Protein AF-A0A6A5ELA7-F1 (afdb_monomer_lite)

Secondary structure (DSSP, 8-state):
--------EEEEEEETTEEEEEEHHHHHHHHHTTPPP---PPPPGGGHHHHHHHHHHHHHHHGGG-S-----STTHHHHHHHHHHHHHHSPP---GGGG----

Radius of gyration: 18.07 Å; chains: 1; bounding box: 35×49×51 Å

InterPro domains:
  IPR008145 Guanylate kinase/L-type calcium channel beta subunit [PF00625] (8-44)
  IPR027417 P-loop containing nucleoside triphosphate hydrolase [G3DSA:3.40.50.300] (5-43)
  IPR027417 P-loop containing nucleoside triphosphate hydrolase [G3DSA:3.40.50.300] (44-100)
  IPR027417 P-loop containing nucleoside triphosphate hydrolase [SSF52540] (8-97)
  IPR050716 Membrane-associated guanylate kinase [PTHR23122] (8-44)

Foldseek 3Di:
DDPPPPFPFPDWDDDPNDIDTHGPVVVVVCVVVVHDDDDDDDDDPVCVVVVVVVVVVCCVPPVVVDPDDDDPDPCRVVVVVVVRVCVSPPDDDDDPVVPDPPD

Structure (mmCIF, N/CA/C/O backbone):
data_AF-A0A6A5ELA7-F1
#
_entry.id   AF-A0A6A5ELA7-F1
#
loop_
_atom_site.group_PDB
_atom_site.id
_atom_site.type_symbol
_atom_site.label_atom_id
_atom_site.label_alt_id
_atom_site.label_comp_id
_atom_site.label_asym_id
_atom_site.label_entity_id
_atom_site.label_seq_id
_atom_site.pdbx_PDB_ins_code
_atom_site.Cartn_x
_atom_site.Cartn_y
_atom_site.Cartn_z
_atom_site.occupancy
_atom_site.B_iso_or_equ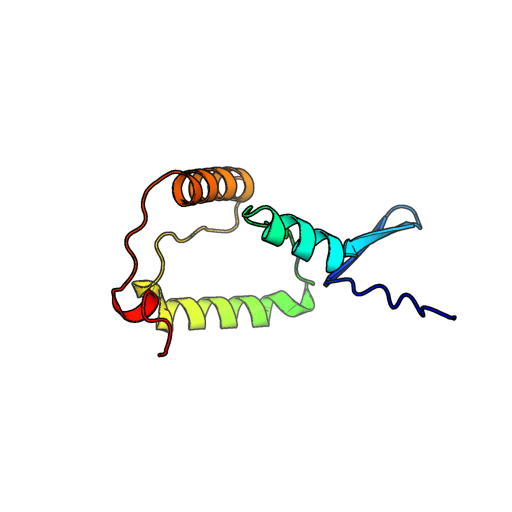iv
_atom_site.auth_seq_id
_atom_site.auth_comp_id
_atom_site.auth_asym_id
_atom_site.auth_atom_id
_atom_site.pdbx_PDB_model_num
ATOM 1 N N . MET A 1 1 ? -4.077 35.934 -9.968 1.00 36.81 1 MET A N 1
ATOM 2 C CA . MET A 1 1 ? -4.382 34.626 -9.348 1.00 36.81 1 MET A CA 1
ATOM 3 C C . MET A 1 1 ? -3.691 33.544 -10.165 1.00 36.81 1 MET A C 1
ATOM 5 O O . MET A 1 1 ? -4.294 33.006 -11.077 1.00 36.81 1 MET A O 1
ATOM 9 N N . ASN A 1 2 ? -2.414 33.271 -9.889 1.00 34.88 2 ASN A N 1
ATOM 10 C CA . ASN A 1 2 ? -1.695 32.149 -10.495 1.00 34.88 2 ASN A CA 1
ATOM 11 C C . ASN A 1 2 ? -1.695 31.015 -9.474 1.00 34.88 2 ASN A C 1
ATOM 13 O O . ASN A 1 2 ? -0.912 31.041 -8.528 1.00 34.88 2 ASN A O 1
ATOM 17 N N . ARG A 1 3 ? -2.607 30.049 -9.622 1.00 43.72 3 ARG A N 1
ATOM 18 C CA . ARG A 1 3 ? -2.412 28.757 -8.967 1.00 43.72 3 ARG A CA 1
ATOM 19 C C . ARG A 1 3 ? -1.353 28.035 -9.780 1.00 43.72 3 ARG A C 1
ATOM 21 O O . ARG A 1 3 ? -1.623 27.544 -10.869 1.00 43.72 3 ARG A O 1
ATOM 28 N N . GLN A 1 4 ? -0.133 28.046 -9.268 1.00 43.47 4 GLN A N 1
ATOM 29 C CA . GLN A 1 4 ? 0.911 27.151 -9.725 1.00 43.47 4 GLN A CA 1
ATOM 30 C C . GLN A 1 4 ? 0.469 25.749 -9.297 1.00 43.47 4 GLN A C 1
ATOM 32 O O . GLN A 1 4 ? 0.593 25.377 -8.133 1.00 43.47 4 GLN A O 1
ATOM 37 N N . CYS A 1 5 ? -0.189 25.029 -10.205 1.00 45.69 5 CYS A N 1
ATOM 38 C CA . CYS A 1 5 ? -0.534 23.627 -10.018 1.00 45.69 5 CYS A CA 1
ATOM 39 C C . CYS A 1 5 ? 0.767 22.827 -10.062 1.00 45.69 5 CYS A C 1
ATOM 41 O O . CYS A 1 5 ? 1.173 22.333 -11.109 1.00 45.69 5 CYS A O 1
ATOM 43 N N . THR A 1 6 ? 1.463 22.752 -8.931 1.00 55.78 6 THR A N 1
ATOM 44 C CA . THR A 1 6 ? 2.504 21.750 -8.736 1.00 55.78 6 THR A CA 1
ATOM 45 C C . THR A 1 6 ? 1.786 20.408 -8.702 1.00 55.78 6 THR A C 1
ATOM 47 O O . THR A 1 6 ? 1.166 20.078 -7.694 1.00 55.78 6 THR A O 1
ATOM 50 N N . LEU A 1 7 ? 1.797 19.675 -9.816 1.00 60.41 7 LEU A N 1
ATOM 51 C CA . LEU A 1 7 ? 1.354 18.285 -9.836 1.00 60.41 7 LEU A CA 1
ATOM 52 C C . LEU A 1 7 ? 2.203 17.516 -8.820 1.00 60.41 7 LEU A C 1
ATOM 54 O O . LEU A 1 7 ? 3.402 17.327 -9.015 1.00 60.41 7 LEU A O 1
ATOM 58 N N . LYS A 1 8 ? 1.584 17.142 -7.700 1.00 80.69 8 LYS A N 1
ATOM 59 C CA . LYS A 1 8 ? 2.178 16.268 -6.694 1.00 80.69 8 LYS A CA 1
ATOM 60 C C . LYS A 1 8 ? 1.795 14.846 -7.077 1.00 80.69 8 LYS A C 1
ATOM 62 O O . LYS A 1 8 ? 0.648 14.440 -6.928 1.00 80.69 8 LYS A O 1
ATOM 67 N N . ILE A 1 9 ? 2.748 14.136 -7.659 1.00 82.94 9 ILE A N 1
ATOM 68 C CA . ILE A 1 9 ? 2.571 12.773 -8.152 1.00 82.94 9 ILE A CA 1
ATOM 69 C C . ILE A 1 9 ? 3.425 11.864 -7.270 1.00 82.94 9 ILE A C 1
ATOM 71 O O . ILE A 1 9 ? 4.564 12.214 -6.964 1.00 82.94 9 ILE A O 1
ATOM 75 N N . VAL A 1 10 ? 2.864 10.735 -6.842 1.00 84.44 10 VAL A N 1
ATOM 76 C CA . VAL A 1 10 ? 3.578 9.746 -6.014 1.00 84.44 10 VAL A CA 1
ATOM 77 C C . VAL A 1 10 ? 4.508 8.887 -6.870 1.00 84.44 10 VAL A C 1
ATOM 79 O O . VAL A 1 10 ? 5.629 8.605 -6.469 1.00 84.44 10 VAL A O 1
ATOM 82 N N . GLU A 1 11 ? 4.058 8.524 -8.068 1.00 83.31 11 GLU A N 1
ATOM 83 C CA . GLU A 1 11 ? 4.812 7.741 -9.044 1.00 83.31 11 GLU A CA 1
ATOM 84 C C . GLU A 1 11 ? 4.369 8.125 -10.458 1.00 83.31 11 GLU A C 1
ATOM 86 O O . GLU A 1 11 ? 3.183 8.385 -10.690 1.00 83.31 11 GLU A O 1
ATOM 91 N N . TYR A 1 12 ? 5.303 8.138 -11.406 1.00 85.50 12 TYR A N 1
ATOM 92 C CA . TYR A 1 12 ? 5.008 8.316 -12.821 1.00 85.50 12 TYR A CA 1
ATOM 93 C C . TYR A 1 12 ? 5.725 7.268 -13.675 1.00 85.50 12 TYR A C 1
ATOM 95 O O . TYR A 1 12 ? 6.782 6.762 -13.308 1.00 85.50 12 TYR A O 1
ATOM 103 N N . ARG A 1 13 ? 5.169 6.984 -14.852 1.00 82.06 13 ARG A N 1
ATOM 104 C CA . ARG A 1 13 ? 5.751 6.125 -15.886 1.00 82.06 13 ARG A CA 1
ATOM 105 C C . ARG A 1 13 ? 5.517 6.722 -17.262 1.00 82.06 13 ARG A C 1
ATOM 107 O O . ARG A 1 13 ? 4.492 7.355 -17.512 1.00 82.06 13 ARG A O 1
ATOM 114 N N . GLU A 1 14 ? 6.459 6.492 -18.167 1.00 88.62 14 GLU A N 1
ATOM 115 C CA . GLU A 1 14 ? 6.294 6.827 -19.577 1.00 88.62 14 GLU A CA 1
ATOM 116 C C . GLU A 1 14 ? 5.785 5.605 -20.347 1.00 88.62 14 GLU A C 1
ATOM 118 O O . GLU A 1 14 ? 6.378 4.529 -20.306 1.00 88.62 14 GLU A O 1
ATOM 123 N N . TYR A 1 15 ? 4.692 5.770 -21.087 1.00 87.56 15 TYR A N 1
ATOM 124 C CA . TYR A 1 15 ? 4.191 4.762 -22.011 1.00 87.56 15 TYR A CA 1
ATOM 125 C C . TYR A 1 15 ? 3.779 5.424 -23.322 1.00 87.56 15 TYR A C 1
ATOM 127 O O . TYR A 1 15 ? 2.966 6.346 -23.341 1.00 87.56 15 TYR A O 1
ATOM 135 N N . LYS A 1 16 ? 4.344 4.956 -24.442 1.00 90.81 16 LYS A N 1
ATOM 136 C CA . LYS A 1 16 ? 4.100 5.517 -25.785 1.00 90.81 16 LYS A CA 1
ATOM 137 C C . LYS A 1 16 ? 4.265 7.048 -25.839 1.00 90.81 16 LYS A C 1
ATOM 139 O O . LYS A 1 16 ? 3.414 7.727 -26.411 1.00 90.81 16 LYS A O 1
ATOM 144 N N . VAL A 1 17 ? 5.343 7.589 -25.261 1.00 90.88 17 VAL A N 1
ATOM 145 C CA . VAL A 1 17 ? 5.651 9.039 -25.247 1.00 90.88 17 VAL A CA 1
ATOM 146 C C . VAL A 1 17 ? 4.652 9.876 -24.423 1.00 90.88 17 VAL A C 1
ATOM 148 O O . VAL A 1 17 ? 4.605 11.098 -24.531 1.00 90.88 17 VAL A O 1
ATOM 151 N N . HIS A 1 18 ? 3.833 9.236 -23.586 1.00 88.56 18 HIS A N 1
ATOM 152 C CA . HIS A 1 18 ? 2.924 9.911 -22.662 1.00 88.56 18 HIS A CA 1
ATOM 153 C C . HIS A 1 18 ? 3.285 9.561 -21.223 1.00 88.56 18 HIS A C 1
ATOM 155 O O . HIS A 1 18 ? 3.648 8.423 -20.924 1.00 88.56 18 HIS A O 1
ATOM 161 N N . LEU A 1 19 ? 3.157 10.545 -20.336 1.00 85.88 19 LEU A N 1
ATOM 162 C CA . LEU A 1 19 ? 3.359 10.370 -18.906 1.00 85.88 19 LEU A CA 1
ATOM 163 C C . LEU A 1 19 ? 2.043 9.946 -18.252 1.00 85.88 19 LEU A C 1
ATOM 165 O O . LEU A 1 19 ? 1.026 10.624 -18.394 1.00 85.88 19 LEU A O 1
ATOM 169 N N . TYR A 1 20 ? 2.086 8.854 -17.505 1.00 86.50 20 TYR A N 1
ATOM 170 C CA . TYR A 1 20 ? 1.013 8.396 -16.633 1.00 86.50 20 TYR A CA 1
ATOM 171 C C . TYR A 1 20 ? 1.526 8.404 -15.202 1.00 86.50 20 TYR A C 1
ATOM 173 O O . TYR A 1 20 ? 2.718 8.237 -14.978 1.00 86.50 20 TYR A O 1
ATOM 181 N N . GLY A 1 21 ? 0.652 8.601 -14.227 1.00 87.44 21 GLY A N 1
ATOM 182 C CA . GLY A 1 21 ? 1.058 8.585 -12.832 1.00 87.44 21 GLY A CA 1
ATOM 183 C C . GLY A 1 21 ? -0.125 8.682 -11.891 1.00 87.44 21 GLY A C 1
ATOM 184 O O . GLY A 1 21 ? -1.258 8.896 -12.324 1.00 87.44 21 GLY A O 1
ATOM 185 N N . THR A 1 22 ? 0.163 8.542 -10.604 1.00 88.19 22 THR A N 1
ATOM 186 C CA . THR A 1 22 ? -0.842 8.586 -9.539 1.00 88.19 22 THR A CA 1
ATOM 187 C C . THR A 1 22 ? -0.762 9.926 -8.813 1.00 88.19 22 THR A C 1
ATOM 189 O O . THR A 1 22 ? 0.236 10.221 -8.147 1.00 88.19 22 THR A O 1
ATOM 192 N N . SER A 1 23 ? -1.803 10.752 -8.952 1.00 89.25 23 SER A N 1
ATOM 193 C CA . SER A 1 23 ? -1.898 12.052 -8.278 1.00 89.25 23 SER A CA 1
ATOM 194 C C . SER A 1 23 ? -2.163 11.878 -6.785 1.00 89.25 23 SER A C 1
ATOM 196 O O . SER A 1 23 ? -2.979 11.050 -6.381 1.00 89.25 23 SER A O 1
ATOM 198 N N . THR A 1 24 ? -1.542 12.712 -5.950 1.00 90.06 24 THR A N 1
ATOM 199 C CA . THR A 1 24 ? -1.876 12.755 -4.519 1.00 90.06 24 THR A CA 1
ATOM 200 C C . THR A 1 24 ? -3.318 13.190 -4.268 1.00 90.06 24 THR A C 1
ATOM 202 O O . THR A 1 24 ? -3.901 12.795 -3.261 1.00 90.06 24 THR A O 1
ATOM 205 N N . ASP A 1 25 ? -3.899 13.978 -5.175 1.00 90.06 25 ASP A N 1
ATOM 206 C CA . ASP A 1 25 ? -5.283 14.446 -5.049 1.00 90.06 25 ASP A CA 1
ATOM 207 C C . ASP A 1 25 ? -6.282 13.292 -5.247 1.00 90.06 25 ASP A C 1
ATOM 209 O O . ASP A 1 25 ? -7.274 13.206 -4.522 1.00 90.06 25 ASP A O 1
ATOM 213 N N . ASP A 1 26 ? -5.985 12.358 -6.159 1.00 89.12 26 ASP A N 1
ATOM 214 C CA . ASP A 1 26 ? -6.813 11.166 -6.387 1.00 89.12 26 ASP A CA 1
ATOM 215 C C . ASP A 1 26 ? -6.769 10.229 -5.169 1.00 89.12 26 ASP A C 1
ATOM 217 O O . ASP A 1 26 ? -7.789 9.664 -4.766 1.00 89.12 26 ASP A O 1
ATOM 221 N N . ILE A 1 27 ? -5.593 10.098 -4.540 1.00 90.31 27 ILE A N 1
ATOM 222 C CA . ILE A 1 27 ? -5.418 9.327 -3.299 1.00 90.31 27 ILE A CA 1
ATOM 223 C C . ILE A 1 27 ? -6.265 9.940 -2.177 1.00 90.31 27 ILE A C 1
ATOM 225 O O . ILE A 1 27 ? -7.027 9.228 -1.520 1.00 90.31 27 ILE A O 1
ATOM 229 N N . ASP A 1 28 ? -6.175 11.257 -1.980 1.00 91.06 28 ASP A N 1
ATOM 230 C CA . ASP A 1 28 ? -6.944 11.979 -0.962 1.00 91.06 28 ASP A CA 1
ATOM 231 C C . ASP A 1 28 ? -8.460 11.837 -1.187 1.00 91.06 28 ASP A C 1
ATOM 233 O O . ASP A 1 28 ? -9.229 11.631 -0.246 1.00 91.06 28 ASP A O 1
ATOM 237 N N . GLU A 1 29 ? -8.915 11.859 -2.441 1.00 91.94 29 GLU A N 1
ATOM 238 C CA . GLU A 1 29 ? -10.322 11.632 -2.766 1.00 91.94 29 GLU A CA 1
ATOM 239 C C . GLU A 1 29 ? -10.795 10.212 -2.412 1.00 91.94 29 GLU A C 1
ATOM 241 O O . GLU A 1 29 ? -11.900 10.036 -1.884 1.00 91.94 29 GLU A O 1
ATOM 246 N N . VAL A 1 30 ? -9.978 9.186 -2.669 1.00 91.19 30 VAL 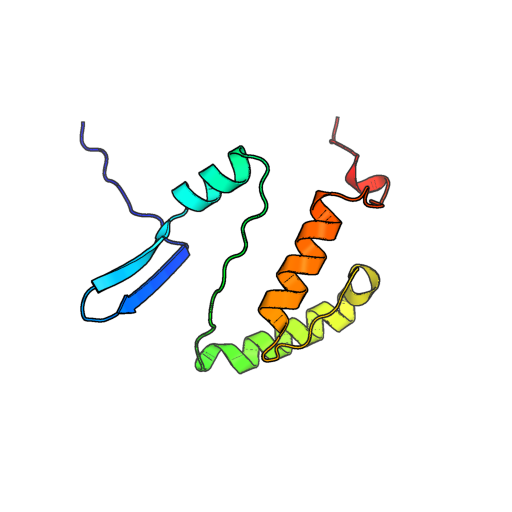A N 1
ATOM 247 C CA . VAL A 1 30 ? -10.292 7.800 -2.284 1.00 91.19 30 VAL A CA 1
ATOM 248 C C . VAL A 1 30 ? -10.413 7.674 -0.764 1.00 91.19 30 VAL A C 1
ATOM 250 O O . VAL A 1 30 ? -11.404 7.107 -0.288 1.00 91.19 30 VAL A O 1
ATOM 253 N N . LEU A 1 31 ? -9.476 8.264 -0.017 1.00 90.44 31 LEU A N 1
ATOM 254 C CA . LEU A 1 31 ? -9.471 8.258 1.448 1.00 90.44 31 LEU A CA 1
ATOM 255 C C . LEU A 1 31 ? -10.687 8.988 2.033 1.00 90.44 31 LEU A C 1
ATOM 257 O O . LEU A 1 31 ? -11.352 8.459 2.923 1.00 90.44 31 LEU A O 1
ATOM 261 N N . LYS A 1 32 ? -11.060 10.155 1.487 1.00 93.06 32 LYS A N 1
ATOM 262 C CA . LYS A 1 32 ? -12.262 10.908 1.907 1.00 93.06 32 LYS A CA 1
ATOM 263 C C . LYS A 1 32 ? -13.560 10.128 1.736 1.00 93.06 32 LYS A C 1
ATOM 265 O O . LYS A 1 32 ? -14.524 10.370 2.456 1.00 93.06 32 LYS A O 1
ATOM 270 N N . ARG A 1 33 ? -13.600 9.196 0.784 1.00 92.38 3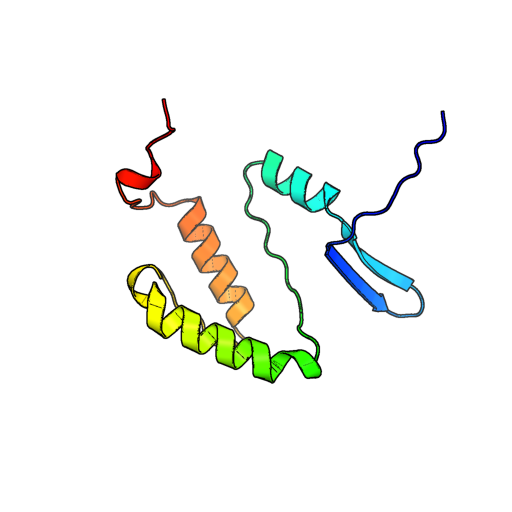3 ARG A N 1
ATOM 271 C CA . ARG A 1 33 ? -14.748 8.305 0.561 1.00 92.38 33 ARG A CA 1
ATOM 272 C C . ARG A 1 33 ? -14.755 7.098 1.508 1.00 92.38 33 ARG A C 1
ATOM 274 O O . ARG A 1 33 ? -15.610 6.233 1.347 1.00 92.38 33 ARG A O 1
ATOM 281 N N . GLY A 1 34 ? -13.811 7.014 2.450 1.00 86.69 34 GLY A N 1
ATOM 282 C CA . GLY A 1 34 ? -13.681 5.895 3.383 1.00 86.69 34 GLY A CA 1
ATOM 283 C C . GLY A 1 34 ? -13.271 4.588 2.706 1.00 86.69 34 GLY A C 1
ATOM 284 O O . GLY A 1 34 ? -13.571 3.515 3.219 1.00 86.69 34 GLY A O 1
ATOM 285 N N . ARG A 1 35 ? -12.636 4.657 1.528 1.00 85.75 35 ARG A N 1
ATOM 286 C CA . ARG A 1 35 ? -12.168 3.480 0.788 1.00 85.75 35 ARG A CA 1
ATOM 287 C C . ARG A 1 35 ? -10.664 3.321 0.955 1.00 85.75 35 ARG A C 1
ATOM 289 O O . ARG A 1 35 ? -9.932 4.306 1.007 1.00 85.75 35 ARG A O 1
ATOM 296 N N . MET A 1 36 ? -10.202 2.076 0.984 1.00 85.88 36 MET A N 1
ATOM 297 C CA . MET A 1 36 ? -8.772 1.774 0.973 1.00 85.88 36 MET A CA 1
ATOM 298 C C . MET A 1 36 ? -8.201 1.980 -0.433 1.00 85.88 36 MET A C 1
ATOM 300 O O . MET A 1 36 ? -8.786 1.526 -1.418 1.00 85.88 36 MET A O 1
ATOM 304 N N . CYS A 1 37 ? -7.060 2.661 -0.523 1.00 87.56 37 CYS A N 1
ATOM 305 C CA . CYS A 1 37 ? -6.304 2.802 -1.762 1.00 87.56 37 CYS A CA 1
ATOM 306 C C . CYS A 1 37 ? -5.263 1.677 -1.851 1.00 87.56 37 CYS A C 1
ATOM 308 O O . CYS A 1 37 ? -4.554 1.426 -0.879 1.00 87.56 37 CYS A O 1
ATOM 310 N N . ILE A 1 38 ? -5.170 1.014 -3.005 1.00 85.06 38 ILE A N 1
ATOM 311 C CA . ILE A 1 38 ? -4.104 0.055 -3.317 1.00 85.06 38 ILE A CA 1
ATOM 312 C C . ILE A 1 38 ? -3.252 0.705 -4.399 1.00 85.06 38 ILE A C 1
ATOM 314 O O . ILE A 1 38 ? -3.764 0.998 -5.480 1.00 85.06 38 ILE A O 1
ATOM 318 N N . ILE A 1 39 ? -1.979 0.946 -4.097 1.00 85.44 39 ILE A N 1
ATOM 319 C CA . ILE A 1 39 ? -1.025 1.534 -5.037 1.00 85.44 39 ILE A CA 1
ATOM 320 C C . ILE A 1 39 ? -0.051 0.435 -5.445 1.00 85.44 39 ILE A C 1
ATOM 322 O O . ILE A 1 39 ? 0.621 -0.157 -4.604 1.00 85.44 39 ILE A O 1
ATOM 326 N N . ASP A 1 40 ? -0.026 0.148 -6.738 1.00 81.44 40 ASP A N 1
ATOM 327 C CA . ASP A 1 40 ? 0.810 -0.875 -7.358 1.00 81.44 40 ASP A CA 1
ATOM 328 C C . ASP A 1 40 ? 2.096 -0.219 -7.868 1.00 81.44 40 ASP A C 1
ATOM 330 O O . ASP A 1 40 ? 2.178 0.173 -9.031 1.00 81.44 40 ASP A O 1
ATOM 334 N N . VAL A 1 41 ? 3.049 -0.022 -6.953 1.00 80.88 41 VAL A N 1
ATOM 335 C CA . VAL A 1 41 ? 4.367 0.553 -7.254 1.00 80.88 41 VAL A CA 1
ATOM 336 C C . VAL A 1 41 ? 5.319 -0.583 -7.593 1.00 80.88 41 VAL A C 1
ATOM 338 O O . VAL A 1 41 ? 5.561 -1.460 -6.763 1.00 80.88 41 VAL A O 1
ATOM 341 N N . GLU A 1 42 ? 5.881 -0.567 -8.797 1.00 79.81 42 GLU A N 1
ATOM 342 C CA . GLU A 1 42 ? 6.918 -1.526 -9.179 1.00 79.81 42 GLU A CA 1
ATOM 343 C C . GLU A 1 42 ? 8.300 -0.912 -8.885 1.00 79.81 42 GLU A C 1
ATOM 345 O O . GLU A 1 42 ? 8.613 0.144 -9.448 1.00 79.81 42 GLU A O 1
ATOM 350 N N . PRO A 1 43 ? 9.107 -1.526 -7.996 1.00 81.31 43 PRO A N 1
ATOM 351 C CA . PRO A 1 43 ? 10.412 -0.997 -7.609 1.00 81.31 43 PRO A CA 1
ATOM 352 C C . PRO A 1 43 ? 11.385 -1.001 -8.791 1.00 81.31 43 PRO A C 1
ATOM 354 O O . PRO A 1 43 ? 11.288 -1.843 -9.689 1.00 81.31 43 PRO A O 1
ATOM 357 N N . HIS A 1 44 ? 12.348 -0.079 -8.783 1.00 83.25 44 HIS A N 1
ATOM 358 C CA . HIS A 1 44 ? 13.437 -0.130 -9.751 1.00 83.25 44 HIS A CA 1
ATOM 359 C C . HIS A 1 44 ? 14.407 -1.259 -9.397 1.00 83.25 44 HIS A C 1
ATOM 361 O O . HIS A 1 44 ? 14.534 -1.651 -8.238 1.00 83.25 44 HIS A O 1
ATOM 367 N N . GLU A 1 45 ? 15.123 -1.779 -10.399 1.00 84.38 45 GLU A N 1
ATOM 368 C CA . GLU A 1 45 ? 16.031 -2.913 -10.186 1.00 84.38 45 GLU A CA 1
ATOM 369 C C . GLU A 1 45 ? 17.113 -2.629 -9.132 1.00 84.38 45 GLU A C 1
ATOM 371 O O . GLU A 1 45 ? 17.516 -3.514 -8.378 1.00 84.38 45 GLU A O 1
ATOM 376 N N . GLU A 1 46 ? 17.549 -1.374 -9.059 1.00 85.94 46 GLU A N 1
ATOM 377 C CA . GLU A 1 46 ? 18.559 -0.889 -8.118 1.00 85.94 46 GLU A CA 1
ATOM 378 C C . GLU A 1 46 ? 18.073 -0.935 -6.658 1.00 85.94 46 GLU A C 1
ATOM 380 O O . GLU A 1 46 ? 18.888 -1.081 -5.747 1.00 85.94 46 GLU A O 1
ATOM 385 N N . ASP A 1 47 ? 16.756 -0.908 -6.438 1.00 87.44 47 ASP A N 1
ATOM 386 C CA . ASP A 1 47 ? 16.141 -0.865 -5.110 1.00 87.44 47 ASP A CA 1
ATOM 387 C C . ASP A 1 47 ? 15.925 -2.266 -4.510 1.00 87.44 47 ASP A C 1
ATOM 389 O O . ASP A 1 47 ? 15.639 -2.391 -3.318 1.00 87.44 47 ASP A O 1
ATOM 393 N N . PHE A 1 48 ? 16.053 -3.346 -5.297 1.00 88.25 48 PHE A N 1
ATOM 394 C CA . PHE A 1 48 ? 15.684 -4.695 -4.839 1.00 88.25 48 PHE A CA 1
ATOM 395 C C . PHE A 1 48 ? 16.480 -5.165 -3.622 1.00 88.25 48 PHE A C 1
ATOM 397 O O . PHE A 1 48 ? 15.909 -5.793 -2.731 1.00 88.25 48 PHE A O 1
ATOM 404 N N . VAL A 1 49 ? 17.784 -4.879 -3.575 1.00 90.12 49 VAL A N 1
ATOM 405 C CA . VAL A 1 49 ? 18.648 -5.322 -2.468 1.00 90.12 49 VAL A CA 1
ATOM 406 C C . VAL A 1 49 ? 18.246 -4.630 -1.166 1.00 90.12 49 VAL A C 1
ATOM 408 O O . VAL A 1 49 ? 18.097 -5.287 -0.135 1.00 90.12 49 VAL A O 1
ATOM 411 N N . GLU A 1 50 ? 18.026 -3.316 -1.222 1.00 92.88 50 GLU A N 1
ATOM 412 C CA . GLU A 1 50 ? 17.581 -2.533 -0.068 1.00 92.88 50 GLU A CA 1
ATOM 413 C C . GLU A 1 50 ? 16.183 -2.971 0.385 1.00 92.88 50 GLU A C 1
ATOM 415 O O . GLU A 1 50 ? 15.944 -3.167 1.579 1.00 92.88 50 GLU A O 1
ATOM 420 N N . LEU A 1 51 ? 15.276 -3.200 -0.566 1.00 90.81 51 LEU A N 1
ATOM 421 C CA . LEU A 1 51 ? 13.919 -3.658 -0.298 1.00 90.81 51 LEU A CA 1
ATOM 422 C C . LEU A 1 51 ? 13.901 -5.041 0.370 1.00 90.81 51 LEU A C 1
ATOM 424 O O . LEU A 1 51 ? 13.138 -5.253 1.315 1.00 90.81 51 LEU A O 1
ATOM 428 N N . GLU A 1 52 ? 14.751 -5.974 -0.067 1.00 91.44 52 GLU A N 1
ATOM 429 C CA . GLU A 1 52 ? 14.858 -7.301 0.545 1.00 91.44 52 GLU A CA 1
ATOM 430 C C . GLU A 1 52 ? 15.363 -7.215 1.994 1.00 91.44 52 GLU A C 1
ATOM 432 O O . GLU A 1 52 ? 14.801 -7.847 2.897 1.00 91.44 52 GLU A O 1
ATOM 437 N N . GLU A 1 53 ? 16.400 -6.410 2.244 1.00 94.94 53 GLU A N 1
ATOM 438 C CA . GLU A 1 53 ? 16.940 -6.216 3.590 1.00 94.94 53 GLU A CA 1
ATOM 439 C C . GLU A 1 53 ? 15.912 -5.545 4.512 1.00 94.94 53 GLU A C 1
ATOM 441 O O . GLU A 1 53 ? 15.664 -6.029 5.622 1.00 94.94 53 GLU A O 1
ATOM 446 N N . ALA A 1 54 ? 15.241 -4.495 4.033 1.00 93.56 54 ALA A N 1
ATOM 447 C CA . ALA A 1 54 ? 14.168 -3.826 4.758 1.00 93.56 54 ALA A CA 1
ATOM 448 C C . ALA A 1 54 ? 13.013 -4.787 5.086 1.00 93.56 54 ALA A C 1
ATOM 450 O O . ALA A 1 54 ? 12.541 -4.813 6.227 1.00 93.56 54 ALA A O 1
ATOM 451 N N . SER A 1 55 ? 12.605 -5.625 4.126 1.00 92.56 55 SER A N 1
ATOM 452 C CA . SER A 1 55 ? 11.578 -6.655 4.320 1.00 92.56 55 SER A CA 1
ATOM 453 C C . SER A 1 55 ? 11.976 -7.638 5.422 1.00 92.56 55 SER A C 1
ATOM 455 O O . SER A 1 55 ? 11.203 -7.894 6.349 1.00 92.56 55 SER A O 1
ATOM 457 N N . ARG A 1 56 ? 13.213 -8.146 5.379 1.00 94.44 56 ARG A N 1
ATOM 458 C CA . ARG A 1 56 ? 13.734 -9.094 6.374 1.00 94.44 56 ARG A CA 1
ATOM 459 C C . ARG A 1 56 ? 13.762 -8.491 7.778 1.00 94.44 56 ARG A C 1
ATOM 461 O O . ARG A 1 56 ? 13.387 -9.155 8.745 1.00 94.44 56 ARG A O 1
ATOM 468 N N . LEU A 1 57 ? 14.195 -7.236 7.900 1.00 96.44 57 LEU A N 1
ATOM 469 C CA . LEU A 1 57 ? 14.247 -6.524 9.178 1.00 96.44 57 LEU A CA 1
ATOM 470 C C . LEU A 1 57 ? 12.848 -6.235 9.732 1.00 96.44 57 LEU A C 1
ATOM 472 O O . LEU A 1 57 ? 12.623 -6.378 10.938 1.00 96.44 57 LEU A O 1
ATOM 476 N N . MET A 1 58 ? 11.904 -5.854 8.869 1.00 95.88 58 MET A N 1
ATOM 477 C CA . MET A 1 58 ? 10.521 -5.597 9.260 1.00 95.88 58 MET A CA 1
ATOM 478 C C . MET A 1 58 ? 9.856 -6.867 9.791 1.00 95.88 58 MET A C 1
ATOM 480 O O . MET A 1 58 ? 9.255 -6.833 10.867 1.00 95.88 58 MET A O 1
ATOM 484 N N . GLU A 1 59 ? 10.028 -7.995 9.097 1.00 94.12 59 GLU A N 1
ATOM 485 C CA . GLU A 1 59 ? 9.522 -9.284 9.560 1.00 94.12 59 GLU A CA 1
ATOM 486 C C . GLU A 1 59 ? 10.172 -9.679 10.895 1.00 94.12 59 GLU A C 1
ATOM 488 O O . GLU A 1 59 ? 9.472 -9.955 11.866 1.00 94.12 59 GLU A O 1
ATOM 493 N N . ALA A 1 60 ? 11.502 -9.631 11.007 1.00 95.94 60 ALA A N 1
ATOM 494 C CA . ALA A 1 60 ? 12.192 -10.027 12.236 1.00 95.94 60 ALA A CA 1
ATOM 495 C C . ALA A 1 60 ? 11.738 -9.232 13.476 1.00 95.94 60 ALA A C 1
ATOM 497 O O . ALA A 1 60 ? 11.718 -9.771 14.583 1.00 95.94 60 ALA A O 1
ATOM 498 N N . LYS A 1 61 ? 11.379 -7.954 13.301 1.00 96.94 61 LYS A N 1
ATOM 499 C CA . LYS A 1 61 ? 11.030 -7.052 14.405 1.00 96.94 61 LYS A CA 1
ATOM 500 C C . LYS A 1 61 ? 9.533 -7.003 14.724 1.00 96.94 61 LYS A C 1
ATOM 502 O O . LYS A 1 61 ? 9.165 -6.833 15.890 1.00 96.94 61 LYS A O 1
ATOM 507 N N . TYR A 1 62 ? 8.677 -7.100 13.709 1.00 95.31 62 TYR A N 1
ATOM 508 C CA . TYR A 1 62 ? 7.254 -6.774 13.831 1.00 95.31 6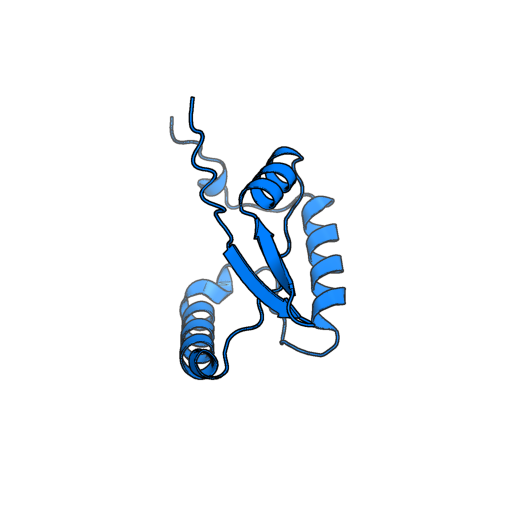2 TYR A CA 1
ATOM 509 C C . TYR A 1 62 ? 6.308 -7.881 13.359 1.00 95.31 62 TYR A C 1
ATOM 511 O O . TYR A 1 62 ? 5.103 -7.654 13.350 1.00 95.31 62 TYR A O 1
ATOM 519 N N . LYS A 1 63 ? 6.802 -9.081 13.023 1.00 93.88 63 LYS A N 1
ATOM 520 C CA . LYS A 1 63 ? 5.976 -10.206 12.541 1.00 93.88 63 LYS A CA 1
ATOM 521 C C . LYS A 1 63 ? 4.767 -10.531 13.417 1.00 93.88 63 LYS A C 1
ATOM 523 O O . LYS A 1 63 ? 3.738 -10.942 12.896 1.00 93.88 63 LYS A O 1
ATOM 528 N N . GLN A 1 64 ? 4.856 -10.322 14.728 1.00 91.50 64 GLN A N 1
ATOM 529 C CA . GLN A 1 64 ? 3.736 -10.514 15.657 1.00 91.50 64 GLN A CA 1
ATOM 530 C C . GLN A 1 64 ? 2.543 -9.570 15.421 1.00 91.50 64 GLN A C 1
ATOM 532 O O . GLN A 1 64 ? 1.485 -9.795 15.996 1.00 91.50 64 GLN A O 1
ATOM 537 N N . LEU A 1 65 ? 2.717 -8.508 14.630 1.00 89.12 65 LEU A N 1
ATOM 538 C CA . LEU A 1 65 ? 1.679 -7.534 14.292 1.00 89.12 65 LEU A CA 1
ATOM 539 C C . LEU A 1 65 ? 1.016 -7.822 12.937 1.00 89.12 65 LEU A C 1
ATOM 541 O O . LEU A 1 65 ? 0.147 -7.062 12.526 1.00 89.12 65 LEU A O 1
ATOM 545 N N . PHE A 1 66 ? 1.454 -8.854 12.210 1.00 90.38 66 PHE A N 1
ATOM 546 C CA . PHE A 1 66 ? 0.946 -9.145 10.873 1.00 90.38 66 PHE A CA 1
ATOM 547 C C . PHE A 1 66 ? -0.234 -10.111 10.942 1.00 90.38 66 PHE A C 1
ATOM 549 O O . PHE A 1 66 ? -0.083 -11.245 11.393 1.00 90.38 66 PHE A O 1
ATOM 556 N N . ASP A 1 67 ? -1.382 -9.698 10.407 1.00 87.56 67 ASP A N 1
ATOM 557 C CA . ASP A 1 67 ? -2.532 -10.589 10.221 1.00 87.56 67 ASP A CA 1
ATOM 558 C C . ASP A 1 67 ? -2.312 -11.582 9.068 1.00 87.56 67 ASP A C 1
ATOM 560 O O . ASP A 1 67 ? -2.901 -12.661 9.032 1.00 87.56 67 ASP A O 1
ATOM 564 N N . SER A 1 68 ? -1.479 -11.225 8.084 1.00 87.38 68 SER A N 1
ATOM 565 C CA . SER A 1 68 ? -1.183 -12.047 6.905 1.00 87.38 68 SER A CA 1
ATOM 566 C C . SER A 1 68 ? 0.177 -11.697 6.300 1.00 87.38 68 SER A C 1
ATOM 568 O O . SER A 1 68 ? 0.597 -10.543 6.325 1.00 87.38 68 SER A O 1
ATOM 570 N N . VAL A 1 69 ? 0.852 -12.696 5.722 1.00 87.81 69 VAL A N 1
ATOM 571 C CA . VAL A 1 69 ? 2.099 -12.530 4.958 1.00 87.81 69 VAL A CA 1
ATOM 572 C C . VAL A 1 69 ? 1.874 -13.082 3.561 1.00 87.81 69 VAL A C 1
ATOM 574 O O . VAL A 1 69 ? 1.454 -14.229 3.407 1.00 87.81 69 VAL A O 1
ATOM 577 N N . LEU A 1 70 ? 2.147 -12.260 2.553 1.00 87.69 70 LEU A N 1
ATOM 578 C CA . LEU A 1 70 ? 1.982 -12.612 1.149 1.00 87.69 70 LEU A CA 1
ATOM 579 C C . LEU A 1 70 ? 3.351 -12.717 0.492 1.00 87.69 70 LEU A C 1
ATOM 581 O O . LEU A 1 70 ? 4.189 -11.830 0.639 1.00 87.69 70 LEU A O 1
ATOM 585 N N . VAL A 1 71 ? 3.567 -13.810 -0.232 1.00 85.75 71 VAL A N 1
ATOM 586 C CA . VAL A 1 71 ? 4.748 -13.986 -1.075 1.00 85.75 71 VAL A CA 1
ATOM 587 C C . VAL A 1 71 ? 4.411 -13.398 -2.434 1.00 85.75 71 VAL A C 1
ATOM 589 O O . VAL A 1 71 ? 3.387 -13.768 -2.992 1.00 85.75 71 VAL A O 1
ATOM 592 N N . ASN A 1 72 ? 5.254 -12.494 -2.937 1.00 82.06 72 ASN A N 1
ATOM 593 C CA . ASN A 1 72 ? 5.053 -11.829 -4.223 1.00 82.06 72 ASN A CA 1
ATOM 594 C C . ASN A 1 72 ? 5.131 -12.844 -5.380 1.00 82.06 72 ASN A C 1
ATOM 596 O O . ASN A 1 72 ? 6.208 -13.157 -5.885 1.00 82.06 72 ASN A O 1
ATOM 600 N N . ASP A 1 73 ? 3.975 -13.391 -5.738 1.00 83.81 73 ASP A N 1
ATOM 601 C CA . ASP A 1 73 ? 3.736 -14.378 -6.785 1.00 83.81 73 ASP A CA 1
ATOM 602 C C . ASP A 1 73 ? 2.672 -13.882 -7.786 1.00 83.81 73 ASP A C 1
ATOM 604 O O . ASP A 1 73 ? 2.093 -12.803 -7.642 1.00 83.81 73 ASP A O 1
ATOM 608 N N . GLU A 1 74 ? 2.378 -14.679 -8.816 1.00 80.88 74 GLU A N 1
ATOM 609 C CA . GLU A 1 74 ? 1.434 -14.302 -9.880 1.00 80.88 74 GLU A CA 1
ATOM 610 C C . GLU A 1 74 ? 0.005 -14.009 -9.367 1.00 80.88 74 GLU A C 1
ATOM 612 O O . GLU A 1 74 ? -0.729 -13.224 -9.969 1.00 80.88 74 GLU A O 1
ATOM 617 N N . PHE A 1 75 ? -0.397 -14.584 -8.229 1.00 79.88 75 PHE A N 1
ATOM 618 C CA . PHE A 1 75 ? -1.758 -14.470 -7.691 1.00 79.88 75 PHE A CA 1
ATOM 619 C C . PHE A 1 75 ? -1.899 -13.413 -6.596 1.00 79.88 75 PHE A C 1
ATOM 621 O O . PHE A 1 75 ? -3.013 -13.153 -6.124 1.00 79.88 75 PHE A O 1
ATOM 628 N N . THR A 1 76 ? -0.802 -12.758 -6.219 1.00 80.88 76 THR A N 1
ATOM 629 C CA . THR A 1 76 ? -0.750 -11.811 -5.102 1.00 80.88 76 THR A CA 1
ATOM 630 C C . THR A 1 76 ? -1.809 -10.714 -5.224 1.00 80.88 76 THR A C 1
ATOM 632 O O . THR A 1 76 ? -2.498 -10.413 -4.251 1.00 80.88 76 THR A O 1
ATOM 635 N N . ARG A 1 77 ? -2.058 -10.188 -6.433 1.00 78.75 77 ARG A N 1
ATOM 636 C CA . ARG A 1 77 ? -3.093 -9.161 -6.671 1.00 78.75 77 ARG A CA 1
ATOM 637 C C . ARG A 1 77 ? -4.504 -9.626 -6.284 1.00 78.75 77 ARG A C 1
ATOM 639 O O . ARG A 1 77 ? -5.264 -8.870 -5.678 1.00 78.75 77 ARG A O 1
ATOM 646 N N . THR A 1 78 ? -4.865 -10.865 -6.615 1.00 80.06 78 THR A N 1
ATOM 647 C CA . THR A 1 78 ? -6.187 -11.439 -6.309 1.00 80.06 78 THR A CA 1
ATOM 648 C C . THR A 1 78 ? -6.343 -11.707 -4.815 1.00 80.06 78 THR A C 1
ATOM 650 O O . THR A 1 78 ? -7.403 -11.448 -4.236 1.00 80.06 78 THR A O 1
ATOM 653 N N . ILE A 1 79 ? -5.272 -12.179 -4.176 1.00 85.06 79 ILE A N 1
ATOM 654 C CA . ILE A 1 79 ? -5.266 -12.486 -2.746 1.00 85.06 79 ILE A CA 1
ATOM 655 C C . ILE A 1 79 ? -5.352 -11.193 -1.924 1.00 85.06 79 ILE A C 1
ATOM 657 O O . ILE A 1 79 ? -6.189 -11.112 -1.025 1.00 85.06 79 ILE A O 1
ATOM 661 N N . ILE A 1 80 ? -4.589 -10.152 -2.287 1.00 86.62 80 ILE A N 1
ATOM 662 C CA . ILE A 1 80 ? -4.669 -8.818 -1.667 1.00 86.62 80 ILE A CA 1
ATOM 663 C C . ILE A 1 80 ? -6.104 -8.290 -1.714 1.00 86.62 80 ILE A C 1
ATOM 665 O O . ILE A 1 80 ? -6.625 -7.838 -0.697 1.00 86.62 80 ILE A O 1
ATOM 669 N N . SER A 1 81 ? -6.772 -8.385 -2.870 1.00 84.56 81 SER A N 1
ATOM 670 C CA . SER A 1 81 ? -8.159 -7.924 -2.998 1.00 84.56 81 SER A CA 1
ATOM 671 C C . SER A 1 81 ? -9.099 -8.656 -2.038 1.00 84.56 81 SER A C 1
ATOM 673 O O . SER A 1 81 ? -9.934 -8.022 -1.399 1.00 84.56 81 SER A O 1
ATOM 675 N N . SER A 1 82 ? -8.929 -9.971 -1.892 1.00 86.31 82 SER A N 1
ATOM 676 C CA . SER A 1 82 ? -9.744 -10.792 -0.990 1.00 86.31 82 SER A CA 1
ATOM 677 C C . SER A 1 82 ? -9.517 -10.423 0.481 1.00 86.31 82 SER A C 1
ATOM 679 O O . SER A 1 82 ? -10.479 -10.224 1.219 1.00 86.31 82 SER A O 1
ATOM 681 N N . ILE A 1 83 ? -8.254 -10.264 0.896 1.00 87.94 83 ILE A N 1
ATOM 682 C CA . ILE A 1 83 ? -7.888 -9.877 2.268 1.00 87.94 83 ILE A CA 1
ATOM 683 C C . ILE A 1 83 ? -8.421 -8.483 2.600 1.00 87.94 83 ILE A C 1
ATOM 685 O O . ILE A 1 83 ? -8.996 -8.278 3.664 1.00 87.94 83 ILE A O 1
ATOM 689 N N . ILE A 1 84 ? -8.276 -7.528 1.680 1.00 86.25 84 ILE A N 1
ATOM 690 C CA . ILE A 1 84 ? -8.762 -6.160 1.878 1.00 86.25 84 ILE A CA 1
ATOM 691 C C . ILE A 1 84 ? -10.287 -6.123 1.964 1.00 86.25 84 ILE A C 1
ATOM 693 O O . ILE A 1 84 ? -10.827 -5.400 2.795 1.00 86.25 84 ILE A O 1
ATOM 697 N N . GLN A 1 85 ? -10.992 -6.897 1.136 1.00 84.88 85 GLN A N 1
ATOM 698 C CA . GLN A 1 85 ? -12.450 -6.990 1.220 1.00 84.88 85 GLN A CA 1
ATOM 699 C C . GLN A 1 85 ? -12.895 -7.554 2.571 1.00 84.88 85 GLN A C 1
ATOM 701 O O . GLN A 1 85 ? -13.790 -6.982 3.192 1.00 84.88 85 GLN A O 1
ATOM 706 N N . ALA A 1 86 ? -12.244 -8.616 3.056 1.00 84.75 86 ALA A N 1
ATOM 707 C CA . ALA A 1 86 ? -12.511 -9.148 4.390 1.00 84.75 86 ALA A CA 1
ATOM 708 C C . ALA A 1 86 ? -12.252 -8.080 5.467 1.00 84.75 86 ALA A C 1
ATOM 710 O O . ALA A 1 86 ? -13.134 -7.786 6.267 1.00 84.75 86 ALA A O 1
ATOM 711 N N . ALA A 1 87 ? -11.103 -7.400 5.414 1.00 83.38 87 ALA A N 1
ATOM 712 C CA . ALA A 1 87 ? -10.746 -6.333 6.347 1.00 83.38 87 ALA A CA 1
ATOM 713 C C . ALA A 1 87 ? -11.720 -5.139 6.345 1.00 83.38 87 ALA A C 1
ATOM 715 O O . ALA A 1 87 ? -11.917 -4.505 7.378 1.00 83.38 87 ALA A O 1
ATOM 716 N N . GLN A 1 88 ? -12.326 -4.809 5.199 1.00 80.81 88 GLN A N 1
ATOM 717 C CA . GLN A 1 88 ? -13.281 -3.700 5.082 1.00 80.81 88 GLN A CA 1
ATOM 718 C C . GLN A 1 88 ? -14.695 -4.047 5.560 1.00 80.81 88 GLN A C 1
ATOM 720 O O . GLN A 1 88 ? -15.443 -3.145 5.942 1.00 80.81 88 GLN A O 1
ATOM 725 N N . HIS A 1 89 ? -15.095 -5.317 5.486 1.00 82.12 89 HIS A N 1
ATOM 726 C CA . HIS A 1 89 ? -16.472 -5.737 5.760 1.00 82.12 89 HIS A CA 1
ATOM 727 C C . HIS A 1 89 ? -16.638 -6.478 7.086 1.00 82.12 89 HIS A C 1
ATOM 729 O O . HIS A 1 89 ? -17.747 -6.515 7.623 1.00 82.12 89 HIS A O 1
ATOM 735 N N . GLU A 1 90 ? -15.561 -7.043 7.625 1.00 81.19 90 GLU A N 1
ATOM 736 C CA . GLU A 1 90 ? -15.581 -7.790 8.875 1.00 81.19 90 GLU A CA 1
ATOM 737 C C . GLU A 1 90 ? -15.079 -6.930 10.047 1.00 81.19 90 GLU A C 1
ATOM 739 O O . GLU A 1 90 ? -14.147 -6.139 9.892 1.00 81.19 90 GLU A O 1
ATOM 744 N N . PRO A 1 91 ? -15.670 -7.065 11.248 1.00 81.12 91 PRO A N 1
ATOM 745 C C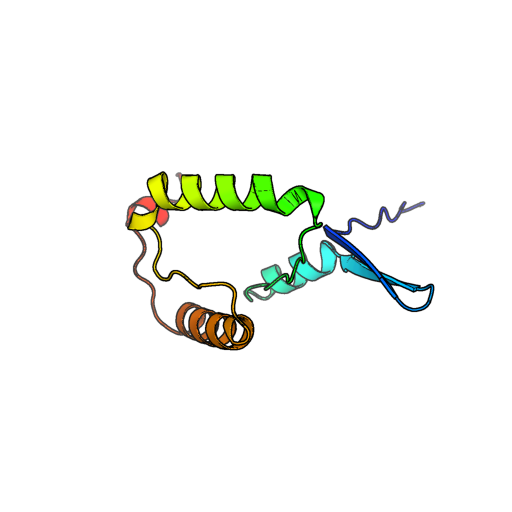A . PRO A 1 91 ? -15.141 -6.419 12.444 1.00 81.12 91 PRO A CA 1
ATOM 746 C C . PRO A 1 91 ? -13.712 -6.901 12.737 1.00 81.12 91 PRO A C 1
ATOM 748 O O . PRO A 1 91 ? -13.488 -8.101 12.893 1.00 81.12 91 PRO A O 1
ATOM 751 N N . GLN A 1 92 ? -12.757 -5.977 12.863 1.00 77.31 92 GLN A N 1
ATOM 752 C CA . GLN A 1 92 ? -11.364 -6.300 13.189 1.00 77.31 92 GLN A CA 1
ATOM 753 C C . GLN A 1 92 ? -11.056 -6.111 14.679 1.00 77.31 92 GLN A C 1
ATOM 755 O O . GLN A 1 92 ? -11.540 -5.176 15.321 1.00 77.31 92 GLN A O 1
ATOM 760 N N . TRP A 1 93 ? -10.212 -6.990 15.229 1.00 81.44 93 TRP A N 1
ATOM 761 C CA . TRP A 1 93 ? -9.673 -6.837 16.579 1.00 81.44 93 TRP A CA 1
ATOM 762 C C . TRP A 1 93 ? -8.500 -5.862 16.556 1.00 81.44 93 TRP A C 1
ATOM 764 O O . TRP A 1 93 ? -7.456 -6.165 15.987 1.00 81.44 93 TRP A O 1
ATOM 774 N N . ILE A 1 94 ? -8.652 -4.715 17.216 1.00 79.88 94 ILE A N 1
ATOM 775 C CA . ILE A 1 94 ? -7.552 -3.773 17.440 1.00 79.88 94 ILE A CA 1
ATOM 776 C C . ILE A 1 94 ? -7.094 -3.827 18.903 1.00 79.88 94 ILE A C 1
ATOM 778 O O . ILE A 1 94 ? -7.924 -4.013 19.801 1.00 79.88 94 ILE A O 1
ATOM 782 N N . PRO A 1 95 ? -5.793 -3.650 19.189 1.00 82.69 95 PRO A N 1
ATOM 783 C CA . PRO A 1 95 ? -5.335 -3.387 20.545 1.00 82.69 95 PRO A CA 1
ATOM 784 C C . PRO A 1 95 ? -6.093 -2.203 21.158 1.00 82.69 95 PRO A C 1
ATOM 786 O O . PRO A 1 95 ? -6.286 -1.180 20.508 1.00 82.69 95 PRO A O 1
ATOM 789 N N . VAL A 1 96 ? -6.468 -2.300 22.437 1.00 79.00 96 VAL A N 1
ATOM 790 C CA . VAL A 1 96 ? -7.186 -1.223 23.156 1.00 79.00 96 VAL A CA 1
ATOM 791 C C . VAL A 1 96 ? -6.397 0.096 23.160 1.00 79.00 96 VAL A C 1
ATOM 793 O O . VAL A 1 96 ? -6.972 1.178 23.243 1.00 79.00 96 VAL A O 1
ATOM 796 N N . SER A 1 97 ? -5.070 0.033 23.037 1.00 79.94 97 SER A N 1
ATOM 797 C CA . SER A 1 97 ? -4.219 1.216 22.894 1.00 79.94 97 SER A CA 1
ATOM 798 C C . SER A 1 97 ? -4.417 1.970 21.575 1.00 79.94 97 SER A C 1
ATOM 800 O O . SER A 1 97 ? -4.085 3.145 21.520 1.00 79.94 97 SER A O 1
ATOM 802 N N . TRP A 1 98 ? -4.959 1.344 20.525 1.00 77.19 98 TRP A N 1
ATOM 803 C CA . TRP A 1 98 ? -5.163 1.979 19.215 1.00 77.19 98 TRP A CA 1
ATOM 804 C C . TRP A 1 98 ? -6.445 2.812 19.144 1.00 77.19 98 TRP A C 1
ATOM 806 O O . TRP A 1 98 ? -6.570 3.668 18.275 1.00 77.19 98 TRP A O 1
ATOM 816 N N . SER A 1 99 ? -7.393 2.587 20.057 1.00 71.69 99 SER A N 1
ATOM 817 C CA . SER A 1 99 ? -8.609 3.399 20.180 1.00 71.69 99 SER A CA 1
ATOM 818 C C . SER A 1 99 ? -8.442 4.609 21.102 1.00 71.69 99 SER A C 1
ATOM 820 O O . SER A 1 99 ? -9.413 5.325 21.335 1.00 71.69 99 SER A O 1
ATOM 822 N N . GLN A 1 100 ? -7.251 4.824 21.670 1.00 69.94 100 GLN A N 1
ATOM 823 C CA . GLN A 1 100 ? -6.979 6.007 22.481 1.00 69.94 100 GLN A CA 1
ATOM 824 C C . GLN A 1 100 ? -6.727 7.183 21.539 1.00 69.94 100 GLN A C 1
ATOM 826 O O . GLN A 1 100 ? -5.639 7.348 20.999 1.00 69.94 100 GLN A O 1
ATOM 831 N N . THR A 1 101 ? -7.759 7.986 21.302 1.00 61.38 101 THR A N 1
ATOM 832 C CA . THR A 1 101 ? -7.545 9.378 20.915 1.00 61.38 101 THR A CA 1
ATOM 833 C C . THR A 1 101 ? -6.993 10.076 22.145 1.00 61.38 101 THR A C 1
ATOM 835 O O . THR A 1 101 ? -7.687 10.103 23.160 1.00 61.38 101 THR A O 1
ATOM 838 N N . ASP A 1 102 ? -5.754 10.561 22.074 1.00 55.59 102 ASP A N 1
ATOM 839 C CA . ASP A 1 102 ? -5.167 11.390 23.127 1.00 55.59 102 ASP A CA 1
ATOM 840 C C . ASP A 1 102 ? -6.142 12.545 23.443 1.00 55.59 102 ASP A C 1
ATOM 842 O O . ASP A 1 102 ? -6.344 13.433 22.609 1.00 55.59 102 ASP A O 1
ATOM 846 N N . GLU A 1 103 ? -6.798 12.483 24.607 1.00 48.06 103 GLU A N 1
ATOM 847 C CA . GLU A 1 103 ? -7.470 13.627 25.245 1.00 48.06 103 GLU A CA 1
ATOM 848 C C . GLU A 1 103 ? -6.452 14.473 26.017 1.00 48.06 103 GLU A C 1
ATOM 850 O O . GLU A 1 103 ? -5.583 13.887 26.708 1.00 48.0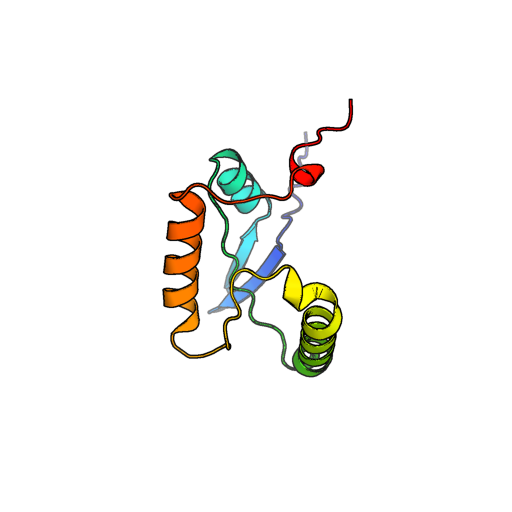6 103 GLU A O 1
#

Organism: Perca fluviatilis (NCBI:txid8168)

Sequence (103 aa):
MNRQCTLKIVEYREYKVHLYGTSTDDIDEVLKRGRMCIIDVEPHEEDFVELEEASRLMEAKYKQLFDSVLVNDEFTRTIISSIIQAAQHEPQWIPVSWSQTDE

pLDDT: mean 82.76, std 12.62, range [34.88, 96.94]